Protein AF-A0A0R3STL6-F1 (afdb_monomer)

Structure (mmCIF, N/CA/C/O backbone):
data_AF-A0A0R3STL6-F1
#
_entry.id   AF-A0A0R3STL6-F1
#
loop_
_atom_site.group_PDB
_atom_site.id
_atom_site.type_symbol
_atom_site.label_atom_id
_atom_site.label_alt_id
_atom_site.label_comp_id
_atom_site.label_asym_id
_atom_site.label_entity_id
_atom_site.label_seq_id
_atom_site.pdbx_PDB_ins_code
_atom_site.Cartn_x
_atom_site.Cartn_y
_atom_site.Cartn_z
_atom_site.occupancy
_atom_site.B_iso_or_equiv
_atom_site.auth_seq_id
_atom_site.auth_comp_id
_atom_site.auth_asym_id
_atom_site.auth_atom_id
_atom_site.pdbx_PDB_model_num
ATOM 1 N N . MET A 1 1 ? 14.281 3.493 -12.439 1.00 80.31 1 MET A N 1
ATOM 2 C CA . MET A 1 1 ? 14.566 2.140 -11.927 1.00 80.31 1 MET A CA 1
ATOM 3 C C . MET A 1 1 ? 13.495 1.818 -10.900 1.00 80.31 1 MET A C 1
ATOM 5 O O . MET A 1 1 ? 13.086 2.751 -10.229 1.00 80.31 1 MET A O 1
ATOM 9 N N . ILE A 1 2 ? 12.983 0.588 -10.853 1.00 92.94 2 ILE A N 1
ATOM 10 C CA . ILE A 1 2 ? 12.043 0.152 -9.804 1.00 92.94 2 ILE A CA 1
ATOM 11 C C . ILE A 1 2 ? 12.833 -0.009 -8.506 1.00 92.94 2 ILE A C 1
ATOM 13 O O . ILE A 1 2 ? 13.952 -0.519 -8.561 1.00 92.94 2 ILE A O 1
ATOM 17 N N . GLU A 1 3 ? 12.285 0.434 -7.376 1.00 94.06 3 GLU A N 1
ATOM 18 C CA . GLU A 1 3 ? 13.007 0.356 -6.103 1.00 94.06 3 GLU A CA 1
ATOM 19 C C . GLU A 1 3 ? 12.990 -1.068 -5.534 1.00 94.06 3 GLU A C 1
ATOM 21 O O . GLU A 1 3 ? 11.933 -1.700 -5.428 1.00 94.06 3 GLU A O 1
ATOM 26 N N . GLU A 1 4 ? 14.150 -1.540 -5.075 1.00 95.62 4 GLU A N 1
ATOM 27 C CA . GLU A 1 4 ? 14.208 -2.647 -4.120 1.00 95.62 4 GLU A CA 1
ATOM 28 C C . GLU A 1 4 ? 13.590 -2.195 -2.791 1.00 95.62 4 GLU A C 1
ATOM 30 O O . GLU A 1 4 ? 13.888 -1.100 -2.310 1.00 95.62 4 GLU A O 1
ATOM 35 N N . ARG A 1 5 ? 12.746 -3.032 -2.181 1.00 96.69 5 ARG A N 1
ATOM 36 C CA . ARG A 1 5 ? 12.029 -2.689 -0.949 1.00 96.69 5 ARG A CA 1
ATOM 37 C C . ARG A 1 5 ? 11.748 -3.898 -0.068 1.00 96.69 5 ARG A C 1
ATOM 39 O O . ARG A 1 5 ? 11.596 -5.007 -0.571 1.00 96.69 5 ARG A O 1
ATOM 46 N N . PHE A 1 6 ? 11.587 -3.665 1.229 1.00 96.12 6 PHE A N 1
ATOM 47 C CA . PHE A 1 6 ? 11.008 -4.614 2.180 1.00 96.12 6 PHE A CA 1
ATOM 48 C C . PHE A 1 6 ? 9.963 -3.920 3.061 1.00 96.12 6 PHE A C 1
ATOM 50 O O . PHE A 1 6 ? 9.957 -2.696 3.182 1.00 96.12 6 PHE A O 1
ATOM 57 N N . GLY A 1 7 ? 9.045 -4.695 3.646 1.00 95.25 7 GLY A N 1
ATOM 58 C CA . GLY A 1 7 ? 7.979 -4.161 4.507 1.00 95.25 7 GLY A CA 1
ATOM 59 C C . GLY A 1 7 ? 6.919 -3.319 3.784 1.00 95.25 7 GLY A C 1
ATOM 60 O O . GLY A 1 7 ? 6.100 -2.683 4.439 1.00 95.25 7 GLY A O 1
ATOM 61 N N . CYS A 1 8 ? 6.927 -3.298 2.448 1.00 97.38 8 CYS A N 1
ATOM 62 C CA . CYS A 1 8 ? 5.946 -2.571 1.654 1.00 97.38 8 CYS A CA 1
ATOM 63 C C . CYS A 1 8 ? 4.565 -3.225 1.698 1.00 97.38 8 CYS A C 1
ATOM 65 O O . CYS A 1 8 ? 4.432 -4.439 1.864 1.00 97.38 8 CYS A O 1
ATOM 67 N N . ALA A 1 9 ? 3.545 -2.423 1.425 1.00 97.69 9 ALA A N 1
ATOM 68 C CA . ALA A 1 9 ? 2.221 -2.927 1.114 1.00 97.69 9 ALA A CA 1
ATOM 69 C C . ALA A 1 9 ? 2.178 -3.431 -0.336 1.00 97.69 9 ALA A C 1
ATOM 71 O O . ALA A 1 9 ? 2.857 -2.894 -1.217 1.00 97.69 9 ALA A O 1
ATOM 72 N N . ALA A 1 10 ? 1.348 -4.439 -0.586 1.00 97.62 10 ALA A N 1
ATOM 73 C CA . ALA A 1 10 ? 1.013 -4.903 -1.924 1.00 97.62 10 ALA A CA 1
ATOM 74 C C . ALA A 1 10 ? -0.499 -5.103 -2.009 1.00 97.62 10 ALA A C 1
ATOM 76 O O . ALA A 1 10 ? -1.088 -5.790 -1.173 1.00 97.62 10 ALA A O 1
ATOM 77 N N . VAL A 1 11 ? -1.127 -4.507 -3.018 1.00 97.31 11 VAL A N 1
ATOM 78 C CA . VAL A 1 11 ? -2.577 -4.571 -3.197 1.00 97.31 11 VAL A CA 1
ATOM 79 C C . VAL A 1 11 ? -2.927 -4.953 -4.627 1.00 97.31 11 VAL A C 1
ATOM 81 O O . VAL A 1 11 ? -2.399 -4.393 -5.586 1.00 97.31 11 VAL A O 1
ATOM 84 N N . ASN A 1 12 ? -3.824 -5.927 -4.773 1.00 96.44 12 ASN A N 1
ATOM 85 C CA . ASN A 1 12 ? -4.385 -6.285 -6.068 1.00 96.44 12 ASN A CA 1
ATOM 86 C C . ASN A 1 12 ? -5.445 -5.254 -6.479 1.00 96.44 12 ASN A C 1
ATOM 88 O O . ASN A 1 12 ? -6.409 -5.032 -5.745 1.00 96.44 12 ASN A O 1
ATOM 92 N N . ILE A 1 13 ? -5.272 -4.664 -7.656 1.00 95.06 13 ILE A N 1
ATOM 93 C CA . ILE A 1 13 ? -6.241 -3.790 -8.309 1.00 95.06 13 ILE A CA 1
ATOM 94 C C . ILE A 1 13 ? -6.897 -4.607 -9.431 1.00 95.06 13 ILE A C 1
ATOM 96 O O . ILE A 1 13 ? -6.200 -4.976 -10.388 1.00 95.06 13 ILE A O 1
ATOM 100 N N . PRO A 1 14 ? -8.212 -4.887 -9.341 1.00 93.44 14 PRO A N 1
ATOM 101 C CA . PRO A 1 14 ? -8.948 -5.630 -10.357 1.00 93.44 14 PRO A CA 1
ATOM 102 C C . PRO A 1 14 ? -8.676 -5.115 -11.771 1.00 93.44 14 PRO A C 1
ATOM 104 O O . PRO A 1 14 ? -8.559 -3.908 -11.996 1.00 93.44 14 PRO A O 1
ATOM 107 N N . ASP A 1 15 ? -8.494 -6.055 -12.699 1.00 90.00 15 ASP A N 1
ATOM 108 C CA . ASP A 1 15 ? -8.253 -5.825 -14.131 1.00 90.00 15 ASP A CA 1
ATOM 109 C C . ASP A 1 15 ? -7.015 -4.976 -14.485 1.00 90.00 15 ASP A C 1
ATOM 111 O O . ASP A 1 15 ? -6.725 -4.749 -15.658 1.00 90.00 15 ASP A O 1
ATOM 115 N N . THR A 1 16 ? -6.232 -4.561 -13.485 1.00 91.69 16 THR A N 1
ATOM 116 C CA . THR A 1 16 ? -5.101 -3.64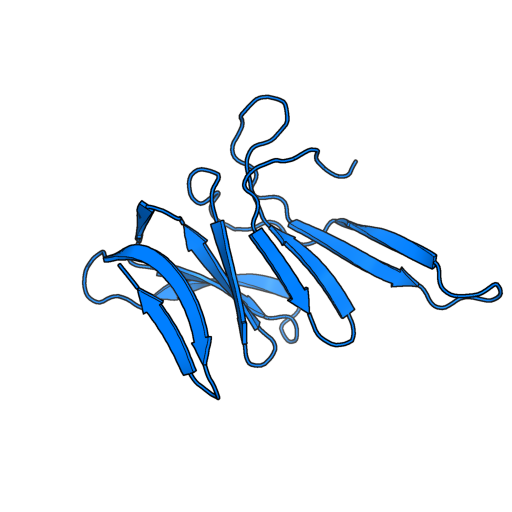1 -13.648 1.00 91.69 16 THR A CA 1
ATOM 117 C C . THR A 1 16 ? -3.773 -4.309 -13.301 1.00 91.69 16 THR A C 1
ATOM 119 O O . THR A 1 16 ? -2.844 -4.292 -14.114 1.00 91.69 16 THR A O 1
ATOM 122 N N . GLY A 1 17 ? -3.649 -4.909 -12.114 1.00 94.56 17 GLY A N 1
ATOM 123 C CA . GLY A 1 17 ? -2.395 -5.504 -11.643 1.00 94.56 17 GLY A CA 1
ATOM 124 C C . GLY A 1 17 ? -2.185 -5.382 -10.136 1.00 94.56 17 GLY A C 1
ATOM 125 O O . GLY A 1 17 ? -3.122 -5.122 -9.389 1.00 94.56 17 GLY A O 1
ATOM 126 N N . VAL A 1 18 ? -0.943 -5.551 -9.685 1.00 97.31 18 VAL A N 1
ATOM 127 C CA . VAL A 1 18 ? -0.572 -5.432 -8.266 1.00 97.31 18 VAL A CA 1
ATOM 128 C C . VAL A 1 18 ? 0.216 -4.147 -8.049 1.00 97.31 18 VAL A C 1
ATOM 130 O O . VAL A 1 18 ? 1.262 -3.950 -8.669 1.00 97.31 18 VAL A O 1
ATOM 133 N N . LEU A 1 19 ? -0.283 -3.279 -7.172 1.00 97.44 19 LEU A N 1
ATOM 134 C CA . LEU A 1 19 ? 0.386 -2.045 -6.776 1.00 97.44 19 LEU A CA 1
ATOM 135 C C . LEU A 1 19 ? 1.221 -2.294 -5.517 1.00 97.44 19 LEU A C 1
ATOM 137 O O . LEU A 1 19 ? 0.695 -2.716 -4.487 1.00 97.44 19 LEU A O 1
ATOM 141 N N . PHE A 1 20 ? 2.515 -2.013 -5.610 1.00 98.00 20 PHE A N 1
ATOM 142 C CA . PHE A 1 20 ? 3.472 -2.051 -4.510 1.00 98.00 20 PHE A CA 1
ATOM 143 C C . PHE A 1 20 ? 3.632 -0.641 -3.954 1.00 98.00 20 PHE A C 1
ATOM 145 O O . PHE A 1 20 ? 3.776 0.312 -4.716 1.00 98.00 20 PHE A O 1
ATOM 152 N N . ILE A 1 21 ? 3.558 -0.498 -2.632 1.00 98.06 21 ILE A N 1
ATOM 153 C CA . ILE A 1 21 ? 3.342 0.794 -1.977 1.00 98.06 21 ILE A CA 1
ATOM 154 C C . ILE A 1 21 ? 4.345 0.971 -0.842 1.00 98.06 21 ILE A C 1
ATOM 156 O O . ILE A 1 21 ? 4.350 0.197 0.118 1.00 98.06 21 ILE A O 1
ATOM 160 N N . GLY A 1 22 ? 5.175 2.011 -0.943 1.00 97.81 22 GLY A N 1
ATOM 161 C CA . GLY A 1 22 ? 6.128 2.401 0.093 1.00 97.81 22 GLY A CA 1
ATOM 162 C C . GLY A 1 22 ? 7.067 1.269 0.505 1.00 97.81 22 GLY A C 1
ATOM 163 O O . GLY A 1 22 ? 7.537 0.504 -0.340 1.00 97.81 22 GLY A O 1
ATOM 164 N N . GLY A 1 23 ? 7.334 1.157 1.803 1.00 97.75 23 GLY A N 1
ATOM 165 C CA . GLY A 1 23 ? 8.316 0.221 2.346 1.00 97.75 23 GLY A CA 1
ATOM 166 C C . GLY A 1 23 ? 9.613 0.915 2.755 1.00 97.75 23 GLY A C 1
ATOM 167 O O . GLY A 1 23 ? 9.711 2.145 2.781 1.00 97.75 23 GLY A O 1
ATOM 168 N N . LEU A 1 24 ? 10.627 0.108 3.037 1.00 97.38 24 LEU A N 1
ATOM 169 C CA . LEU A 1 24 ? 12.000 0.543 3.259 1.00 97.38 24 LEU A CA 1
ATOM 170 C C . LEU A 1 24 ? 12.865 0.103 2.080 1.00 97.38 24 LEU A C 1
ATOM 172 O O . LEU A 1 24 ? 12.822 -1.062 1.686 1.00 97.38 24 LEU A O 1
ATOM 176 N N . GLY A 1 25 ? 13.636 1.030 1.514 1.00 96.44 25 GLY A N 1
ATOM 177 C CA . GLY A 1 25 ? 14.567 0.750 0.422 1.00 96.44 25 GLY A CA 1
ATOM 178 C C . GLY A 1 25 ? 15.801 -0.027 0.887 1.00 96.44 25 GLY A C 1
ATOM 179 O O . GLY A 1 25 ? 16.025 -0.192 2.087 1.00 96.44 25 GLY A O 1
ATOM 180 N N . ARG A 1 26 ? 16.664 -0.453 -0.048 1.00 94.06 26 ARG A N 1
ATOM 181 C CA . ARG A 1 26 ? 17.933 -1.159 0.266 1.00 94.06 26 ARG A CA 1
ATOM 182 C C . ARG A 1 26 ? 18.799 -0.423 1.303 1.00 94.06 26 ARG A C 1
ATOM 184 O O . ARG A 1 26 ? 19.484 -1.050 2.101 1.00 94.06 26 ARG A O 1
ATOM 191 N N . ASN A 1 27 ? 18.780 0.904 1.284 1.00 92.94 27 ASN A N 1
ATOM 192 C CA . ASN A 1 27 ? 19.526 1.774 2.202 1.00 92.94 27 ASN A CA 1
ATOM 193 C C . ASN A 1 27 ? 18.814 2.017 3.547 1.00 92.94 27 ASN A C 1
ATOM 195 O O . ASN A 1 27 ? 19.308 2.790 4.362 1.00 92.94 27 ASN A O 1
ATOM 199 N N . GLY A 1 28 ? 17.652 1.400 3.772 1.00 92.81 28 GLY A N 1
ATOM 200 C CA . GLY A 1 28 ? 16.820 1.628 4.949 1.00 92.81 28 GLY A CA 1
ATOM 201 C C . GLY A 1 28 ? 16.029 2.937 4.916 1.00 92.81 28 GLY A C 1
ATOM 202 O O . GLY A 1 28 ? 15.369 3.255 5.903 1.00 92.81 28 GLY A O 1
ATOM 203 N N . PHE A 1 29 ? 16.057 3.706 3.819 1.00 95.75 29 PHE A N 1
ATOM 204 C CA . PHE A 1 29 ? 15.226 4.903 3.708 1.00 95.75 29 PHE A CA 1
ATOM 205 C C . PHE A 1 29 ? 13.766 4.550 3.459 1.00 95.75 29 PHE A C 1
ATOM 207 O O . PHE A 1 29 ? 13.432 3.624 2.720 1.00 95.75 29 PHE A O 1
ATOM 214 N N . ILE A 1 30 ? 12.895 5.350 4.066 1.00 97.50 30 ILE A N 1
ATOM 215 C CA . ILE A 1 30 ? 11.453 5.248 3.894 1.00 97.50 30 ILE A CA 1
ATOM 216 C C . ILE A 1 30 ? 11.094 5.639 2.461 1.00 97.50 30 ILE A C 1
ATOM 218 O O . ILE A 1 30 ? 11.350 6.763 2.023 1.00 97.50 30 ILE A O 1
ATOM 222 N N . LEU A 1 31 ? 10.463 4.712 1.749 1.00 97.62 31 LEU A N 1
ATOM 223 C CA . LEU A 1 31 ? 9.989 4.922 0.394 1.00 97.62 31 LEU A CA 1
ATOM 224 C C . LEU A 1 31 ? 8.577 5.504 0.408 1.00 97.62 31 LEU A C 1
ATOM 226 O O . LEU A 1 31 ? 7.683 5.025 1.102 1.00 97.62 31 LEU A O 1
ATOM 230 N N . ARG A 1 32 ? 8.373 6.524 -0.427 1.00 97.00 32 ARG A N 1
ATOM 231 C CA . ARG A 1 32 ? 7.041 7.009 -0.824 1.00 97.00 32 ARG A CA 1
ATOM 232 C C . ARG A 1 32 ? 6.628 6.505 -2.204 1.00 97.00 32 ARG A C 1
ATOM 234 O O . ARG A 1 32 ? 5.492 6.712 -2.613 1.00 97.00 32 ARG A O 1
ATOM 241 N N . SER A 1 33 ? 7.553 5.892 -2.939 1.00 96.69 33 SER A N 1
ATOM 242 C CA . SER A 1 33 ? 7.310 5.399 -4.290 1.00 96.69 33 SER A CA 1
ATOM 243 C C . SER A 1 33 ? 6.249 4.305 -4.306 1.00 96.69 33 SER A C 1
ATOM 245 O O . SER A 1 33 ? 6.099 3.520 -3.357 1.00 96.69 33 SER A O 1
ATOM 247 N N . THR A 1 34 ? 5.516 4.278 -5.413 1.00 97.19 34 THR A N 1
ATOM 248 C CA . THR A 1 34 ? 4.588 3.204 -5.727 1.00 97.19 34 THR A CA 1
ATOM 249 C C . THR A 1 34 ? 4.859 2.696 -7.135 1.00 97.19 34 THR A C 1
ATOM 251 O O . THR A 1 34 ? 5.262 3.448 -8.030 1.00 97.19 34 THR A O 1
ATOM 254 N N . GLU A 1 35 ? 4.695 1.393 -7.326 1.00 97.19 35 GLU A N 1
ATOM 255 C CA . GLU A 1 35 ? 5.058 0.718 -8.563 1.00 97.19 35 GLU A CA 1
ATOM 256 C C . GLU A 1 35 ? 4.014 -0.331 -8.891 1.00 97.19 35 GLU A C 1
ATOM 258 O O . GLU A 1 35 ? 3.627 -1.146 -8.055 1.00 97.19 35 GLU A O 1
ATOM 263 N N . LEU A 1 36 ? 3.556 -0.305 -10.137 1.00 96.06 36 LEU A N 1
ATOM 264 C CA . LEU A 1 36 ? 2.521 -1.191 -10.630 1.00 96.06 36 LEU A CA 1
ATOM 265 C C . LEU A 1 36 ? 3.151 -2.320 -11.443 1.00 96.06 36 LEU A C 1
ATOM 267 O O . LEU A 1 36 ? 3.796 -2.081 -12.470 1.00 96.06 36 LEU A O 1
ATOM 271 N N . LEU A 1 37 ? 2.897 -3.551 -11.013 1.00 96.19 37 LEU A N 1
ATOM 272 C CA . LEU A 1 37 ? 3.119 -4.754 -11.800 1.00 96.19 37 LEU A CA 1
ATOM 273 C C . LEU A 1 37 ? 1.838 -5.070 -12.577 1.00 96.19 37 LEU A C 1
ATOM 275 O O . LEU A 1 37 ? 0.835 -5.479 -11.996 1.0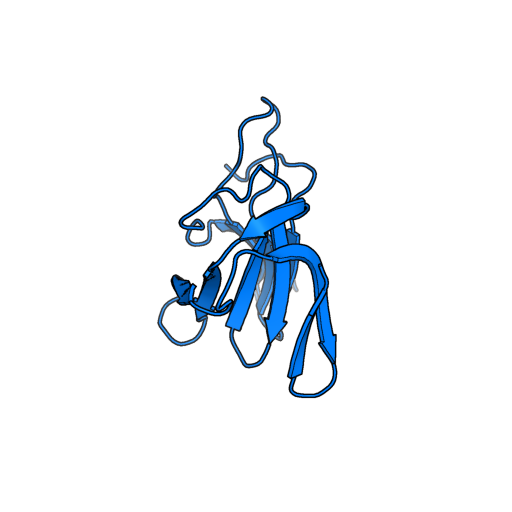0 96.19 37 LEU A O 1
ATOM 279 N N . THR A 1 38 ? 1.864 -4.881 -13.894 1.00 93.81 38 THR A N 1
ATOM 280 C CA . THR A 1 38 ? 0.679 -5.010 -14.757 1.00 93.81 38 THR A CA 1
ATOM 281 C C . THR A 1 38 ? 0.955 -5.883 -15.979 1.00 93.81 38 THR A C 1
ATOM 283 O O . THR A 1 38 ? 2.095 -5.990 -16.446 1.00 93.81 38 THR A O 1
ATOM 286 N N . ARG A 1 39 ? -0.091 -6.517 -16.517 1.00 89.81 39 ARG A N 1
ATOM 287 C CA . ARG A 1 39 ? -0.024 -7.294 -17.762 1.00 89.81 39 ARG A CA 1
ATOM 288 C C . ARG A 1 39 ? -0.094 -6.348 -18.956 1.00 89.81 39 ARG A C 1
ATOM 290 O O . ARG A 1 39 ? -0.938 -5.462 -19.028 1.00 89.81 39 ARG A O 1
ATOM 297 N N . ARG A 1 40 ? 0.782 -6.558 -19.934 1.00 81.31 40 ARG A N 1
ATOM 298 C CA . ARG A 1 40 ? 0.682 -5.956 -21.262 1.00 81.31 40 ARG A CA 1
ATOM 299 C C . ARG A 1 40 ? 0.085 -6.988 -22.209 1.00 81.31 40 ARG A C 1
ATOM 301 O O . ARG A 1 40 ? 0.682 -8.047 -22.402 1.00 81.31 40 ARG A O 1
ATOM 308 N N . SER A 1 41 ? -1.050 -6.668 -22.824 1.00 69.50 41 SER A N 1
ATOM 309 C CA . SER A 1 41 ? -1.513 -7.411 -23.994 1.00 69.50 41 SER A CA 1
ATOM 310 C C . SER A 1 41 ? -0.694 -6.978 -25.214 1.00 69.50 41 SER A C 1
ATOM 312 O O . SER A 1 41 ? -0.428 -5.793 -25.438 1.00 69.50 41 SER A O 1
ATOM 314 N N . GLY A 1 42 ? -0.213 -7.949 -25.983 1.00 66.31 42 GLY A N 1
ATOM 315 C CA . GLY A 1 42 ? 0.573 -7.711 -27.186 1.00 66.31 42 GLY A CA 1
ATOM 316 C C . GLY A 1 42 ? 0.628 -8.954 -28.066 1.00 66.31 42 GLY A C 1
ATOM 317 O O . GLY A 1 42 ? 0.362 -10.067 -27.609 1.00 66.31 42 GLY A O 1
ATOM 318 N N . LYS A 1 43 ? 0.978 -8.774 -29.346 1.00 59.19 43 LYS A N 1
ATOM 319 C CA . LYS A 1 43 ? 1.229 -9.899 -30.257 1.00 59.19 43 LYS A CA 1
ATOM 320 C C . LYS A 1 43 ? 2.423 -10.697 -29.711 1.00 59.19 43 LYS A C 1
ATOM 322 O O . LYS A 1 43 ? 3.534 -10.175 -29.670 1.00 59.19 43 LYS A O 1
ATOM 327 N N . GLY A 1 44 ? 2.173 -11.919 -29.238 1.00 68.25 44 GLY A N 1
ATOM 328 C CA . GLY A 1 44 ? 3.173 -12.774 -28.578 1.00 68.25 44 GLY A CA 1
ATOM 329 C C . GLY A 1 44 ? 2.826 -13.225 -27.153 1.00 68.25 44 GLY A C 1
ATOM 330 O O . GLY A 1 44 ? 3.687 -13.798 -26.492 1.00 68.25 44 GLY A O 1
ATOM 331 N N . GLY A 1 45 ? 1.599 -12.977 -26.683 1.00 68.50 45 GLY A N 1
ATOM 332 C CA . GLY A 1 45 ? 1.115 -13.440 -25.381 1.00 68.50 45 GLY A CA 1
ATOM 333 C C . GLY A 1 45 ? 1.252 -12.398 -24.273 1.00 68.50 45 GLY A C 1
ATOM 334 O O . GLY A 1 45 ? 1.645 -11.252 -24.501 1.00 68.50 45 GLY A O 1
ATOM 335 N N . GLU A 1 46 ? 0.884 -12.796 -23.061 1.00 72.50 46 GLU A N 1
ATOM 336 C CA . GLU A 1 46 ? 0.882 -11.914 -21.900 1.00 72.50 46 GLU A CA 1
ATOM 337 C C . GLU A 1 46 ? 2.289 -11.724 -21.352 1.00 72.50 46 GLU A C 1
ATOM 339 O O . GLU A 1 46 ? 2.969 -12.682 -20.983 1.00 72.50 46 GLU A O 1
ATOM 344 N N . LYS A 1 47 ? 2.726 -10.468 -21.272 1.00 85.50 47 LYS A N 1
ATOM 345 C CA . LYS A 1 47 ? 3.996 -10.109 -20.640 1.00 85.50 47 LYS A CA 1
ATOM 346 C C . LYS A 1 47 ? 3.735 -9.201 -19.454 1.00 85.50 47 LYS A C 1
ATOM 348 O O . LYS A 1 47 ? 3.003 -8.220 -19.567 1.00 85.50 47 LYS A O 1
ATOM 353 N N . TRP A 1 48 ? 4.354 -9.517 -18.327 1.00 90.06 48 TRP A N 1
ATOM 354 C CA . TRP A 1 48 ? 4.346 -8.657 -17.152 1.00 90.06 48 TRP A CA 1
ATOM 355 C C . TRP A 1 48 ? 5.352 -7.524 -17.322 1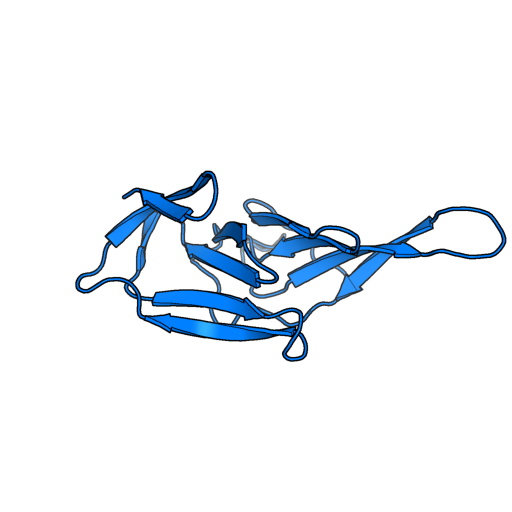.00 90.06 48 TRP A C 1
ATOM 357 O O . TRP A 1 48 ? 6.434 -7.715 -17.878 1.00 90.06 48 TRP A O 1
ATOM 367 N N . GLN A 1 49 ? 4.992 -6.337 -16.851 1.00 93.06 49 GLN A N 1
ATOM 368 C CA . GLN A 1 49 ? 5.869 -5.175 -16.853 1.00 93.06 49 GLN A CA 1
ATOM 369 C C . GLN A 1 49 ? 5.697 -4.396 -15.554 1.00 93.06 49 GLN A C 1
ATOM 371 O O . GLN A 1 49 ? 4.590 -4.274 -15.024 1.00 93.06 49 GLN A O 1
ATOM 376 N N . TRP A 1 50 ? 6.800 -3.824 -15.095 1.00 95.00 50 TRP A N 1
ATOM 377 C CA . TRP A 1 50 ? 6.804 -2.865 -14.007 1.00 95.00 50 TRP A CA 1
ATOM 378 C C . TRP A 1 50 ? 6.677 -1.448 -14.548 1.00 95.00 50 TRP A C 1
ATOM 380 O O . TRP A 1 50 ? 7.262 -1.114 -15.583 1.00 95.00 50 TRP A O 1
ATOM 390 N N . ARG A 1 51 ? 5.928 -0.606 -13.841 1.00 93.44 51 ARG A N 1
ATOM 391 C CA . ARG A 1 51 ? 5.784 0.815 -14.151 1.00 93.44 51 ARG A CA 1
ATOM 392 C C . ARG A 1 51 ? 5.826 1.627 -12.871 1.00 93.44 51 ARG A C 1
ATOM 394 O O . ARG A 1 51 ? 5.246 1.227 -11.867 1.00 93.44 51 ARG A O 1
ATOM 401 N N . HIS A 1 52 ? 6.470 2.783 -12.948 1.00 94.75 52 HIS A N 1
ATOM 402 C CA . HIS A 1 52 ? 6.332 3.806 -11.921 1.00 94.75 52 HIS A CA 1
ATOM 403 C C . HIS A 1 52 ? 4.887 4.273 -11.843 1.00 94.75 52 HIS A C 1
ATOM 405 O O . HIS A 1 52 ? 4.222 4.418 -12.872 1.00 94.75 52 HIS A O 1
ATOM 411 N N . PHE A 1 53 ? 4.423 4.502 -10.626 1.00 93.56 53 PHE A N 1
ATOM 412 C CA . PHE A 1 53 ? 3.089 4.993 -10.335 1.00 93.56 53 PHE A CA 1
ATOM 413 C C . PHE A 1 53 ? 3.202 6.187 -9.364 1.00 93.56 53 PHE A C 1
ATOM 415 O O . PHE A 1 53 ? 4.247 6.344 -8.720 1.00 93.56 53 PHE A O 1
ATOM 422 N N . PRO A 1 54 ? 2.217 7.104 -9.303 1.00 94.62 54 PRO A N 1
ATOM 423 C CA .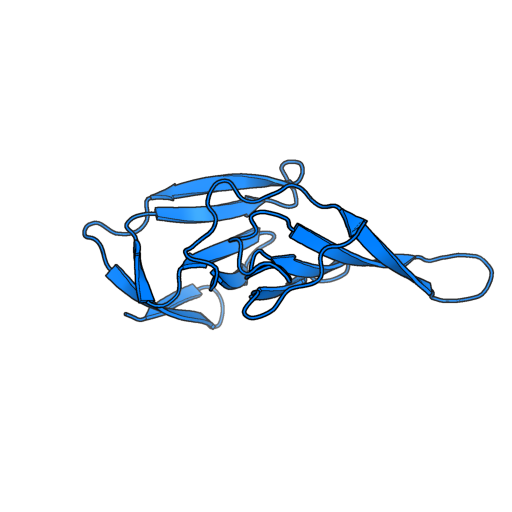 PRO A 1 54 ? 2.336 8.300 -8.471 1.00 94.62 54 PRO A CA 1
ATOM 424 C C . PRO A 1 54 ? 2.716 7.976 -7.014 1.00 94.62 54 PRO A C 1
ATOM 426 O O . PRO A 1 54 ? 2.169 7.035 -6.436 1.00 94.62 54 PRO A O 1
ATOM 429 N N . PRO A 1 55 ? 3.677 8.694 -6.410 1.00 95.56 55 PRO A N 1
ATOM 430 C CA . PRO A 1 55 ? 4.138 8.403 -5.055 1.00 95.56 55 PRO A CA 1
ATOM 431 C C . PRO A 1 55 ? 3.113 8.850 -4.005 1.00 95.56 55 PRO A C 1
ATOM 433 O O . PRO A 1 55 ? 2.401 9.831 -4.215 1.00 95.56 55 PRO A O 1
ATOM 436 N N . MET A 1 56 ? 3.095 8.175 -2.854 1.00 96.38 56 MET A N 1
ATOM 437 C CA . MET A 1 56 ? 2.338 8.611 -1.677 1.00 96.38 56 MET A CA 1
ATOM 438 C C . MET A 1 56 ? 2.810 9.986 -1.195 1.00 96.38 56 MET A C 1
ATOM 440 O O . MET A 1 56 ? 3.967 10.384 -1.385 1.00 96.38 56 MET A O 1
ATOM 444 N N . ASN A 1 57 ? 1.938 10.696 -0.486 1.00 95.56 57 ASN A N 1
ATOM 445 C CA . ASN A 1 57 ? 2.292 11.961 0.141 1.00 95.56 57 ASN A CA 1
ATOM 446 C C . ASN A 1 57 ? 3.229 11.739 1.338 1.00 95.56 57 ASN A C 1
ATOM 448 O O . ASN A 1 57 ? 4.197 12.488 1.511 1.00 95.56 57 ASN A O 1
ATOM 452 N N . TYR A 1 58 ? 2.987 10.690 2.125 1.00 94.00 58 TYR A N 1
ATOM 453 C CA . TYR A 1 58 ? 3.686 10.346 3.356 1.00 94.00 58 TYR A CA 1
ATOM 454 C C . TYR A 1 58 ? 4.250 8.916 3.320 1.00 94.00 58 TYR A C 1
ATOM 456 O O . TYR A 1 58 ? 3.721 8.008 2.693 1.00 94.00 58 TYR A O 1
ATOM 464 N N . GLY A 1 59 ? 5.388 8.710 3.984 1.00 92.12 59 GLY A N 1
ATOM 465 C CA . GLY A 1 59 ? 6.124 7.440 3.935 1.00 92.12 59 GLY A CA 1
ATOM 466 C C . GLY A 1 59 ? 5.673 6.376 4.943 1.00 92.12 59 GLY A C 1
ATOM 467 O O . GLY A 1 59 ? 6.211 5.272 4.938 1.00 92.12 59 GLY A O 1
ATOM 468 N N . HIS A 1 60 ? 4.734 6.699 5.838 1.00 93.81 60 HIS A N 1
ATOM 469 C CA . HIS A 1 60 ? 4.127 5.755 6.792 1.00 93.81 60 HIS A CA 1
ATOM 470 C C . HIS A 1 60 ? 5.133 4.915 7.599 1.00 93.81 60 HIS A C 1
ATOM 472 O O . HIS A 1 60 ? 4.974 3.706 7.773 1.00 93.81 60 HIS A O 1
ATOM 478 N N . ARG A 1 61 ? 6.221 5.558 8.053 1.00 91.44 61 ARG A N 1
ATOM 479 C CA . ARG A 1 61 ? 7.329 4.939 8.811 1.00 91.44 61 ARG A CA 1
ATOM 480 C C . ARG A 1 61 ? 7.943 3.694 8.148 1.00 91.44 61 ARG A C 1
ATOM 482 O O . ARG A 1 61 ? 8.604 2.912 8.823 1.00 91.44 61 ARG A O 1
ATOM 489 N N . GLY A 1 62 ? 7.742 3.525 6.841 1.00 93.81 62 GLY A N 1
ATOM 490 C CA . GLY A 1 62 ? 8.254 2.399 6.065 1.00 93.81 62 GLY A CA 1
ATOM 491 C C . GLY A 1 62 ? 7.417 1.119 6.131 1.00 93.81 62 GLY A C 1
ATOM 492 O O . GLY A 1 62 ? 7.779 0.165 5.456 1.00 93.81 62 GLY A O 1
ATOM 493 N N . PHE A 1 63 ? 6.307 1.082 6.875 1.00 95.81 63 PHE A N 1
ATOM 494 C CA . PHE A 1 63 ? 5.463 -0.115 7.006 1.00 95.81 63 PHE A CA 1
ATOM 495 C C . PHE A 1 63 ? 3.989 0.214 6.734 1.00 95.81 63 PHE A C 1
ATOM 497 O O . PHE A 1 63 ? 3.177 0.255 7.661 1.00 95.81 63 PHE A O 1
ATOM 504 N N . PRO A 1 64 ? 3.617 0.517 5.481 1.00 97.06 64 PRO A N 1
ATOM 505 C CA . PRO A 1 64 ? 2.232 0.810 5.142 1.00 97.06 64 PRO A CA 1
ATOM 506 C C . PRO A 1 64 ? 1.350 -0.449 5.174 1.00 97.06 64 PRO A C 1
ATOM 508 O O . PRO A 1 64 ? 1.756 -1.532 4.758 1.00 97.06 64 PRO A O 1
ATOM 511 N N . LEU A 1 65 ? 0.104 -0.275 5.604 1.00 97.25 65 LEU A N 1
ATOM 512 C CA . LEU A 1 65 ? -1.008 -1.207 5.426 1.00 97.25 65 LEU A CA 1
ATOM 513 C C . LEU A 1 65 ? -1.895 -0.689 4.297 1.00 97.25 65 LEU A C 1
ATOM 515 O O . LEU A 1 65 ? -2.123 0.517 4.215 1.00 97.25 65 LEU A O 1
ATOM 519 N N . SER A 1 66 ? -2.427 -1.578 3.457 1.00 97.25 66 SER A N 1
ATOM 520 C CA . SER A 1 66 ? -3.236 -1.172 2.303 1.00 97.25 66 SER A CA 1
ATOM 521 C C . SER A 1 66 ? -4.426 -2.078 2.034 1.00 97.25 66 SER A C 1
ATOM 523 O O . SER A 1 66 ? -4.332 -3.290 2.216 1.00 97.25 66 SER A O 1
ATOM 525 N N . VAL A 1 67 ? -5.502 -1.504 1.494 1.00 97.31 67 VAL A N 1
ATOM 526 C CA . VAL A 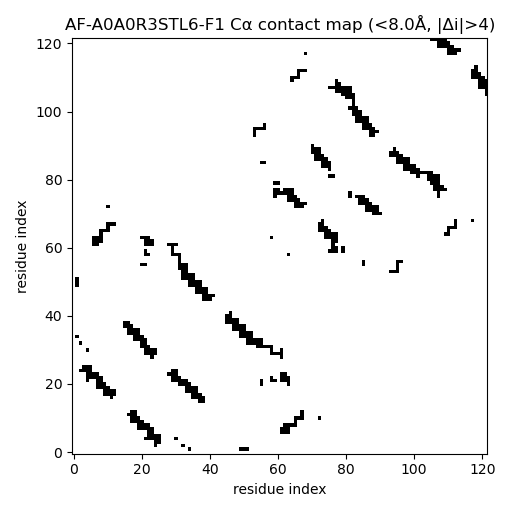1 67 ? -6.674 -2.240 0.999 1.00 97.31 67 VAL A CA 1
ATOM 527 C C . VAL A 1 67 ? -7.209 -1.563 -0.258 1.00 97.31 67 VAL A C 1
ATOM 529 O O . VAL A 1 67 ? -7.298 -0.337 -0.316 1.00 97.31 67 VAL A O 1
ATOM 532 N N . TYR A 1 68 ? -7.604 -2.368 -1.246 1.00 96.81 68 TYR A N 1
ATOM 533 C CA . TYR A 1 68 ? -8.399 -1.911 -2.383 1.00 96.81 68 TYR A CA 1
ATOM 534 C C . TYR A 1 68 ? -9.889 -2.016 -2.045 1.00 96.81 68 TYR A C 1
ATOM 536 O O . TYR A 1 68 ? -10.376 -3.068 -1.620 1.00 96.81 68 TYR A O 1
ATOM 544 N N . PHE A 1 69 ? -10.624 -0.925 -2.226 1.00 95.38 69 PHE A N 1
ATOM 545 C CA . PHE A 1 69 ? -12.038 -0.834 -1.900 1.00 95.38 69 PHE A CA 1
ATOM 546 C C . PHE A 1 69 ? -12.722 0.184 -2.824 1.00 95.38 69 PHE A C 1
ATOM 548 O O . PHE A 1 69 ? -12.336 1.346 -2.849 1.00 95.38 69 PHE A O 1
ATOM 555 N N . GLN A 1 70 ? -13.742 -0.252 -3.577 1.00 92.81 70 GLN A N 1
ATOM 556 C CA . GLN A 1 70 ? -14.578 0.612 -4.434 1.00 92.81 70 GLN A CA 1
ATOM 557 C C . GLN A 1 70 ? -13.774 1.556 -5.358 1.00 92.81 70 GLN A C 1
ATOM 559 O O . GLN A 1 70 ? -13.924 2.774 -5.287 1.00 92.81 70 GLN A O 1
ATOM 564 N N . GLY A 1 71 ? -12.883 1.004 -6.192 1.00 93.19 71 GLY A N 1
ATOM 565 C CA . GLY A 1 71 ? -12.096 1.802 -7.149 1.00 93.19 71 GLY A CA 1
ATOM 566 C C . GLY A 1 71 ? -10.910 2.556 -6.539 1.00 93.19 71 GLY A C 1
ATOM 567 O O . GLY A 1 71 ? -10.162 3.212 -7.260 1.00 93.19 71 GLY A O 1
ATOM 568 N N . ARG A 1 72 ? -10.707 2.448 -5.222 1.00 95.62 72 ARG A N 1
ATOM 569 C CA . ARG A 1 72 ? -9.702 3.216 -4.483 1.00 95.62 72 ARG A CA 1
ATOM 570 C C . ARG A 1 72 ? -8.752 2.310 -3.728 1.00 95.62 72 ARG A C 1
ATOM 572 O O . ARG A 1 72 ? -9.134 1.235 -3.266 1.00 95.62 72 ARG A O 1
ATOM 579 N N . VAL A 1 73 ? -7.518 2.767 -3.566 1.00 97.19 73 VAL A N 1
ATOM 580 C CA . VAL A 1 73 ? -6.549 2.155 -2.655 1.00 97.19 73 VAL A CA 1
ATOM 581 C C . VAL A 1 73 ? -6.410 3.054 -1.441 1.00 97.19 73 VAL A C 1
ATOM 583 O O . VAL A 1 73 ? -6.112 4.234 -1.578 1.00 97.19 73 VAL A O 1
ATOM 586 N N . TYR A 1 74 ? -6.609 2.490 -0.259 1.00 96.62 74 TYR A N 1
ATOM 587 C CA . TYR A 1 74 ? -6.440 3.183 1.013 1.00 96.62 74 TYR A CA 1
ATOM 588 C C . TYR A 1 74 ? -5.146 2.730 1.674 1.00 96.62 74 TYR A C 1
ATOM 590 O O . TYR A 1 74 ? -4.796 1.551 1.570 1.00 96.62 74 TYR A O 1
ATOM 598 N N . VAL A 1 75 ? -4.456 3.646 2.357 1.00 96.88 75 VAL A N 1
ATOM 599 C CA . VAL A 1 75 ? -3.183 3.384 3.037 1.00 96.88 75 VAL A CA 1
ATOM 600 C C . VAL A 1 75 ? -3.112 4.078 4.397 1.00 96.88 75 VAL A C 1
ATOM 602 O O . VAL A 1 75 ? -3.509 5.233 4.555 1.00 96.88 75 VAL A O 1
ATOM 605 N N . VAL A 1 76 ? -2.570 3.366 5.384 1.00 95.81 76 VAL A N 1
ATOM 606 C CA . VAL A 1 76 ? -2.219 3.869 6.723 1.00 95.81 76 VAL A CA 1
ATOM 607 C C . VAL A 1 76 ? -0.890 3.264 7.181 1.00 95.81 76 VAL A C 1
ATOM 609 O O . VAL A 1 76 ? -0.457 2.249 6.643 1.00 95.81 76 VAL A O 1
ATOM 612 N N . GLY A 1 77 ? -0.234 3.859 8.179 1.00 95.19 77 GLY A N 1
ATOM 613 C CA . GLY A 1 77 ? 1.004 3.313 8.747 1.00 95.19 77 GLY A CA 1
ATOM 614 C C . GLY A 1 77 ? 0.751 2.263 9.828 1.00 95.19 77 GLY A C 1
ATOM 615 O O . GLY A 1 77 ? -0.058 2.477 10.730 1.00 95.19 77 GLY A O 1
ATOM 616 N N . TYR A 1 78 ? 1.473 1.145 9.767 1.00 95.25 78 TYR A N 1
ATOM 617 C CA . TYR A 1 78 ? 1.495 0.125 10.815 1.00 95.25 78 TYR A CA 1
ATOM 618 C C . TYR A 1 78 ? 2.176 0.659 12.084 1.00 95.25 78 TYR A C 1
ATOM 620 O O . TYR A 1 78 ? 3.254 1.252 12.030 1.00 95.25 78 TYR A O 1
ATOM 628 N N . VAL A 1 79 ? 1.544 0.443 13.242 1.00 93.19 79 VAL A N 1
ATOM 629 C CA . VAL A 1 79 ? 1.993 0.876 14.583 1.00 93.19 79 VAL A CA 1
ATOM 630 C C . VAL A 1 79 ? 2.125 2.406 14.696 1.00 93.19 79 VAL A C 1
ATOM 632 O O . VAL A 1 79 ? 2.634 2.942 15.683 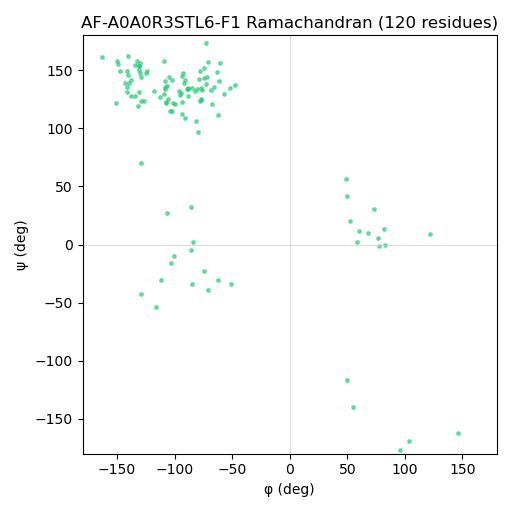1.00 93.19 79 VAL A O 1
ATOM 635 N N . GLU A 1 80 ? 1.609 3.141 13.713 1.00 90.25 80 GLU A N 1
ATOM 636 C CA . GLU A 1 80 ? 1.609 4.593 13.680 1.00 90.25 80 GLU A CA 1
ATOM 637 C C . GLU A 1 80 ? 0.323 5.153 14.298 1.00 90.25 80 GLU A C 1
ATOM 639 O O . GLU A 1 80 ? -0.771 4.643 14.065 1.00 90.25 80 GLU A O 1
ATOM 644 N N . PHE A 1 81 ? 0.457 6.227 15.083 1.00 89.50 81 PHE A N 1
ATOM 645 C CA . PHE A 1 81 ? -0.683 7.004 15.562 1.00 89.50 81 PHE A CA 1
ATOM 646 C C . PHE A 1 81 ? -1.153 7.942 14.453 1.00 89.50 81 PHE A C 1
ATOM 648 O O . PHE A 1 81 ? -0.603 9.031 14.276 1.00 89.50 81 PHE A O 1
ATOM 655 N N . VAL A 1 82 ? -2.173 7.527 13.708 1.00 86.75 82 VAL A N 1
ATOM 656 C CA . VAL A 1 82 ? -2.685 8.281 12.561 1.00 86.75 82 VAL A CA 1
ATOM 657 C C . VAL A 1 82 ? -4.051 8.899 12.860 1.00 86.75 82 VAL A C 1
ATOM 659 O O . VAL A 1 82 ? -4.908 8.302 13.507 1.00 86.75 82 VAL A O 1
ATOM 662 N N . LYS A 1 83 ? -4.265 10.131 12.378 1.00 90.50 83 LYS A N 1
ATOM 663 C CA . LYS A 1 83 ? -5.598 10.772 12.297 1.00 90.50 83 LYS A CA 1
ATOM 664 C C . LYS A 1 83 ? -6.173 10.758 10.877 1.00 90.50 83 LYS A C 1
ATOM 666 O O . LYS A 1 83 ? -7.361 11.014 10.674 1.00 90.50 83 LYS A O 1
ATOM 671 N N . LYS A 1 84 ? -5.307 10.499 9.899 1.00 91.62 84 LYS A N 1
ATOM 672 C CA . LYS A 1 84 ? -5.589 10.568 8.470 1.00 91.62 84 LYS A CA 1
ATOM 673 C C . LYS A 1 84 ? -5.120 9.284 7.809 1.00 91.62 84 LYS A C 1
ATOM 675 O O . LYS A 1 84 ? -4.119 8.714 8.237 1.00 91.62 84 LYS A O 1
ATOM 680 N N . MET A 1 85 ? -5.825 8.879 6.769 1.00 93.44 85 MET A N 1
ATOM 681 C CA . MET A 1 85 ? -5.357 7.868 5.828 1.00 93.44 85 MET A CA 1
ATOM 682 C C . MET A 1 85 ? -5.043 8.533 4.495 1.00 93.44 85 MET A C 1
ATOM 684 O O . MET A 1 85 ? -5.560 9.614 4.203 1.00 93.44 85 MET A O 1
ATOM 688 N N . GLU A 1 86 ? -4.213 7.889 3.693 1.00 95.75 86 GLU A N 1
ATOM 689 C CA . GLU A 1 86 ? -4.057 8.246 2.292 1.00 95.75 86 GLU A CA 1
ATOM 690 C C . GLU A 1 86 ? -4.988 7.413 1.423 1.00 95.75 86 GLU A C 1
ATOM 692 O O . GLU A 1 86 ? -5.301 6.263 1.733 1.00 95.75 86 GLU A O 1
ATOM 697 N N . MET A 1 87 ? -5.451 8.014 0.337 1.00 96.31 87 MET A N 1
ATOM 698 C CA . MET A 1 87 ? -6.332 7.392 -0.629 1.00 96.31 87 MET A CA 1
ATOM 699 C C . MET A 1 87 ? -5.881 7.755 -2.037 1.00 96.31 87 MET A C 1
ATOM 701 O O . MET A 1 87 ? -5.688 8.927 -2.362 1.00 96.31 87 MET A O 1
ATOM 705 N N . LEU A 1 88 ? -5.714 6.726 -2.853 1.00 96.38 88 LEU A N 1
ATOM 706 C CA . LEU A 1 88 ? -5.457 6.808 -4.276 1.00 96.38 88 LEU A CA 1
ATOM 707 C C . LEU A 1 88 ? -6.757 6.493 -5.013 1.00 96.38 88 LEU A C 1
ATOM 709 O O . LEU A 1 88 ? -7.254 5.365 -4.941 1.00 96.38 88 LEU A O 1
ATOM 713 N N . ASP A 1 89 ? -7.283 7.485 -5.727 1.00 93.75 89 ASP A N 1
ATOM 714 C CA . ASP A 1 89 ? -8.449 7.321 -6.591 1.00 93.75 89 ASP A CA 1
ATOM 715 C C . ASP A 1 89 ? -7.984 7.025 -8.023 1.00 93.75 89 ASP A C 1
ATOM 717 O O . ASP A 1 89 ? -7.360 7.864 -8.682 1.00 93.75 89 ASP A O 1
ATOM 721 N N . LEU A 1 90 ? -8.242 5.800 -8.486 1.00 88.44 90 LEU A N 1
ATOM 722 C CA . LEU A 1 90 ? -7.798 5.338 -9.802 1.00 88.44 90 LEU A CA 1
ATOM 723 C C . LEU A 1 90 ? -8.620 5.950 -10.943 1.00 88.44 90 LEU A C 1
ATOM 725 O O . LEU A 1 90 ? -8.121 6.034 -12.063 1.00 88.44 90 LEU A O 1
ATOM 729 N N . GLU A 1 91 ? -9.845 6.397 -10.664 1.00 85.00 91 GLU A N 1
ATOM 730 C CA . GLU A 1 91 ? -10.726 7.030 -11.647 1.00 85.00 91 GLU A CA 1
ATOM 731 C C . GLU A 1 91 ? -10.418 8.528 -11.775 1.00 85.00 91 GLU A C 1
ATOM 733 O O . GLU A 1 91 ? -10.457 9.084 -12.871 1.00 85.00 91 GLU A O 1
ATOM 738 N N . ALA A 1 92 ? -10.016 9.178 -10.679 1.00 81.12 92 ALA A N 1
ATOM 739 C CA . ALA A 1 92 ? -9.685 10.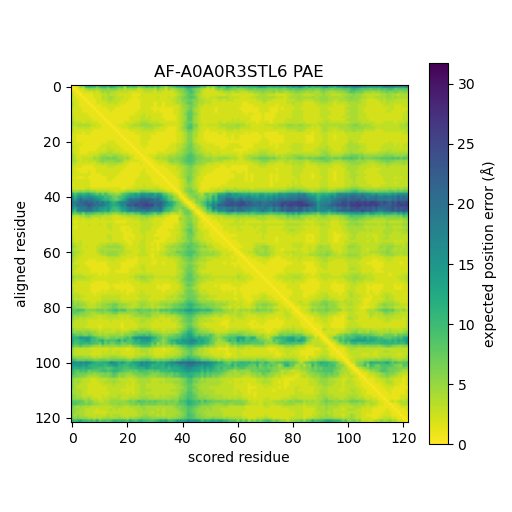606 -10.643 1.00 81.12 92 ALA A CA 1
ATOM 740 C C . ALA A 1 92 ? -8.227 10.926 -11.046 1.00 81.12 92 ALA A C 1
ATOM 742 O O . ALA A 1 92 ? -7.616 11.8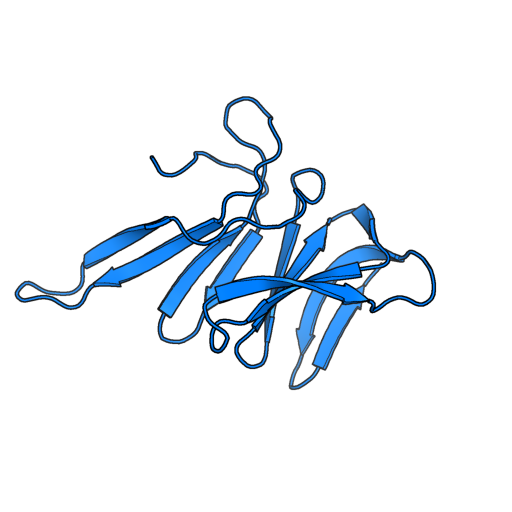68 -10.537 1.00 81.12 92 ALA A O 1
ATOM 743 N N . GLY A 1 93 ? -7.641 10.144 -11.957 1.00 73.75 93 GLY A N 1
ATOM 744 C CA . GLY A 1 93 ? -6.298 10.402 -12.494 1.00 73.75 93 GLY A CA 1
ATOM 745 C C . GLY A 1 93 ? -5.133 9.915 -11.622 1.00 73.75 93 GLY A C 1
ATOM 746 O O . GLY A 1 93 ? -3.985 10.279 -11.887 1.00 73.75 93 GLY A O 1
ATOM 747 N N . GLY A 1 94 ? -5.396 9.083 -10.608 1.00 83.38 94 GLY A N 1
ATOM 748 C CA . GLY A 1 94 ? -4.362 8.341 -9.884 1.00 83.38 94 GLY A CA 1
ATOM 749 C C . GLY A 1 94 ? -3.504 9.184 -8.938 1.00 83.38 94 GLY A C 1
ATOM 750 O O . GLY A 1 94 ? -2.331 8.870 -8.750 1.00 83.38 94 GLY A O 1
ATOM 751 N N . GLN A 1 95 ? -4.051 10.251 -8.353 1.00 88.75 95 GLN A N 1
ATOM 752 C CA . GLN A 1 95 ? -3.344 11.050 -7.345 1.00 88.75 95 GLN A CA 1
ATOM 753 C C . GLN A 1 95 ? -3.659 10.580 -5.922 1.00 88.75 95 GLN A C 1
ATOM 755 O O . GLN A 1 95 ? -4.785 10.187 -5.614 1.00 88.75 95 GLN A O 1
ATOM 760 N N . TRP A 1 96 ? -2.657 10.660 -5.046 1.00 95.69 96 TRP A N 1
ATOM 761 C CA . TRP A 1 96 ? -2.808 10.381 -3.621 1.00 95.69 96 TRP A CA 1
ATOM 762 C C . TRP A 1 96 ? -3.363 11.600 -2.888 1.00 95.69 96 TRP A C 1
ATOM 764 O O . TRP A 1 96 ? -2.845 12.708 -3.020 1.00 95.69 96 TRP A O 1
ATOM 774 N N . THR A 1 97 ? -4.377 11.392 -2.057 1.00 95.62 97 THR A N 1
ATOM 775 C CA . THR A 1 97 ? -5.015 12.433 -1.242 1.00 95.62 97 THR A CA 1
ATOM 776 C C . THR A 1 97 ? -5.136 11.991 0.210 1.00 95.62 97 THR A C 1
ATOM 778 O O . THR A 1 97 ? -5.204 10.801 0.505 1.00 95.62 97 THR A O 1
ATOM 781 N N . PHE A 1 98 ? -5.176 12.947 1.139 1.00 94.94 98 PHE A N 1
ATOM 782 C CA . PHE A 1 98 ? -5.435 12.654 2.548 1.00 94.94 98 PHE A CA 1
ATOM 783 C C . PHE A 1 98 ? -6.934 12.675 2.850 1.00 94.94 98 PHE A C 1
ATOM 785 O O . PHE A 1 98 ? -7.624 13.640 2.526 1.00 94.94 98 PHE A O 1
ATOM 792 N N . LEU A 1 99 ? -7.408 11.666 3.577 1.00 92.25 99 LEU A N 1
ATOM 793 C CA . LEU A 1 99 ? -8.752 11.605 4.142 1.00 92.25 99 LEU A CA 1
ATOM 794 C C . LEU A 1 99 ? -8.679 11.675 5.668 1.00 92.25 99 LEU A C 1
ATOM 796 O O . LEU A 1 99 ? -7.971 10.897 6.312 1.00 92.25 99 LEU A O 1
ATOM 800 N N . ASN A 1 100 ? -9.430 12.606 6.258 1.00 88.12 100 ASN A N 1
ATOM 801 C CA . ASN A 1 100 ? -9.616 12.657 7.706 1.00 88.12 100 ASN A CA 1
ATOM 802 C C . ASN A 1 100 ? -10.627 11.578 8.099 1.00 88.12 100 ASN A C 1
ATOM 804 O O . ASN A 1 100 ? -11.738 11.570 7.574 1.00 88.12 100 ASN A O 1
ATOM 808 N N . PHE A 1 101 ? -10.256 10.692 9.021 1.00 74.38 101 PHE A N 1
ATOM 809 C CA . PHE A 1 101 ? -11.120 9.572 9.404 1.00 74.38 101 PHE A CA 1
ATOM 810 C C . PHE A 1 101 ? -11.298 9.462 10.914 1.00 74.38 101 PHE A C 1
ATOM 812 O O . PHE A 1 101 ? -12.414 9.286 11.400 1.00 74.38 101 PHE A O 1
ATOM 819 N N . PHE A 1 102 ? -10.220 9.631 11.682 1.00 74.69 102 PHE A N 1
ATOM 820 C CA . PHE A 1 102 ? -10.293 9.448 13.124 1.00 74.69 102 PHE A CA 1
ATOM 821 C C . PHE A 1 102 ? -10.516 10.767 13.862 1.00 74.69 102 PHE A C 1
ATOM 823 O O . PHE A 1 102 ? -9.763 11.730 13.701 1.00 74.69 102 PHE A O 1
ATOM 830 N N . ARG A 1 103 ? -11.524 10.788 14.747 1.00 80.31 103 ARG A N 1
ATOM 831 C CA . ARG A 1 103 ? -11.755 11.907 15.679 1.00 80.31 103 ARG A CA 1
ATOM 832 C C . ARG A 1 103 ? -10.576 12.095 16.648 1.00 80.31 103 ARG A C 1
ATOM 834 O O . ARG A 1 103 ? -10.291 13.216 17.060 1.00 80.31 103 ARG A O 1
ATOM 841 N N . GLN A 1 104 ? -9.873 11.012 16.983 1.00 84.31 104 GLN A N 1
ATOM 842 C CA . GLN A 1 104 ? -8.673 10.986 17.829 1.00 84.31 104 GLN A CA 1
ATOM 843 C C . GLN A 1 104 ? -7.599 10.100 17.176 1.00 84.31 104 GLN A C 1
ATOM 845 O O . GLN A 1 104 ? -7.968 9.228 16.402 1.00 84.31 104 GLN A O 1
ATOM 850 N N . PRO A 1 105 ? -6.290 10.294 17.430 1.00 88.19 105 PRO A N 1
ATOM 851 C CA . PRO A 1 105 ? -5.269 9.417 16.856 1.00 88.19 105 PRO A CA 1
ATOM 852 C C . PRO A 1 105 ? -5.519 7.956 17.242 1.00 88.19 105 PRO A C 1
ATOM 854 O O . PRO A 1 105 ? -5.667 7.663 18.427 1.00 88.19 105 PRO A O 1
ATOM 857 N N . LEU A 1 106 ? -5.514 7.054 16.262 1.00 90.12 106 LEU A N 1
ATOM 858 C CA . LEU A 1 106 ? -5.566 5.610 16.490 1.00 90.12 106 LEU A CA 1
ATOM 859 C C . LEU A 1 106 ? -4.202 5.010 16.152 1.00 90.12 106 LEU A C 1
ATOM 861 O O . LEU A 1 106 ? -3.627 5.341 15.114 1.00 90.12 106 LEU A O 1
ATOM 865 N N . LYS A 1 107 ? -3.681 4.143 17.023 1.00 94.00 107 LYS A N 1
ATOM 866 C CA . LYS A 1 107 ? -2.486 3.349 16.729 1.00 94.00 107 LYS A CA 1
ATOM 867 C C . LYS A 1 107 ? -2.908 2.145 15.904 1.00 94.00 107 LYS A C 1
ATOM 869 O O . LYS A 1 107 ? -3.525 1.259 16.457 1.00 94.00 107 LYS A O 1
ATOM 874 N N . VAL A 1 108 ? -2.618 2.109 14.611 1.00 93.31 108 VAL A N 1
ATOM 875 C CA . VAL A 1 108 ? -3.194 1.078 13.730 1.00 93.31 108 VAL A CA 1
ATOM 876 C C . VAL A 1 108 ? -2.331 -0.183 13.690 1.00 93.31 108 VAL A C 1
ATOM 878 O O . VAL A 1 108 ? -1.124 -0.097 13.489 1.00 93.31 108 VAL A O 1
ATOM 881 N N . PHE A 1 109 ? -2.942 -1.361 13.807 1.00 95.06 109 PHE A N 1
ATOM 882 C CA . PHE A 1 109 ? -2.265 -2.655 13.653 1.00 95.06 109 PHE A CA 1
ATOM 883 C C . PHE A 1 109 ? -2.709 -3.423 12.412 1.00 95.06 109 PHE A C 1
ATOM 885 O O . PHE A 1 109 ? -1.913 -4.168 11.845 1.00 95.06 109 PHE A O 1
ATOM 892 N N . SER A 1 110 ? -3.955 -3.252 11.970 1.00 94.69 110 SER A N 1
ATOM 893 C CA . SER A 1 110 ? -4.453 -3.941 10.783 1.00 94.69 110 SER A CA 1
ATOM 894 C C . SER A 1 110 ? -5.521 -3.139 10.049 1.00 94.69 110 SER A C 1
ATOM 896 O O . SER A 1 110 ? -6.170 -2.248 10.603 1.00 94.69 110 SER A O 1
ATOM 898 N N . MET A 1 111 ? -5.684 -3.464 8.769 1.00 95.00 111 MET A N 1
ATOM 899 C CA . MET A 1 111 ? -6.708 -2.896 7.905 1.00 95.00 111 MET A CA 1
ATOM 900 C C . MET A 1 111 ? -7.258 -3.988 6.993 1.00 95.00 111 MET A C 1
ATOM 902 O O . MET A 1 111 ? -6.491 -4.776 6.441 1.00 95.00 111 MET A O 1
ATOM 906 N N . ALA A 1 112 ? -8.578 -4.042 6.841 1.00 95.94 112 ALA A N 1
ATOM 907 C CA . ALA A 1 112 ? -9.246 -5.055 6.035 1.00 95.94 112 ALA A CA 1
ATOM 908 C C . ALA A 1 112 ? -10.515 -4.503 5.385 1.00 95.94 112 ALA A C 1
ATOM 910 O O . ALA A 1 112 ? -11.202 -3.655 5.947 1.00 95.94 112 ALA A O 1
ATOM 911 N N . ARG A 1 113 ? -10.862 -5.032 4.211 1.00 95.00 113 ARG A N 1
ATOM 912 C CA . ARG A 1 113 ? -12.202 -4.896 3.631 1.00 95.00 113 ARG A CA 1
ATOM 913 C C . ARG A 1 113 ? -13.018 -6.124 4.013 1.00 95.00 113 ARG A C 1
ATOM 915 O O . ARG A 1 113 ? -12.582 -7.241 3.746 1.00 95.00 113 ARG A O 1
ATOM 922 N N . VAL A 1 114 ? -14.227 -5.916 4.527 1.00 94.50 114 VAL A N 1
ATOM 923 C CA . VAL A 1 114 ? -15.222 -6.982 4.704 1.00 94.50 114 VAL A CA 1
ATOM 924 C C . VAL A 1 114 ? -16.531 -6.513 4.083 1.00 94.50 114 VAL A C 1
ATOM 926 O O . VAL A 1 114 ? -17.035 -5.444 4.412 1.00 94.50 114 VAL A O 1
ATOM 929 N N . ALA A 1 115 ? -17.060 -7.294 3.138 1.00 93.25 115 ALA A N 1
ATOM 930 C CA . ALA A 1 115 ? -18.234 -6.924 2.347 1.00 93.25 115 ALA A 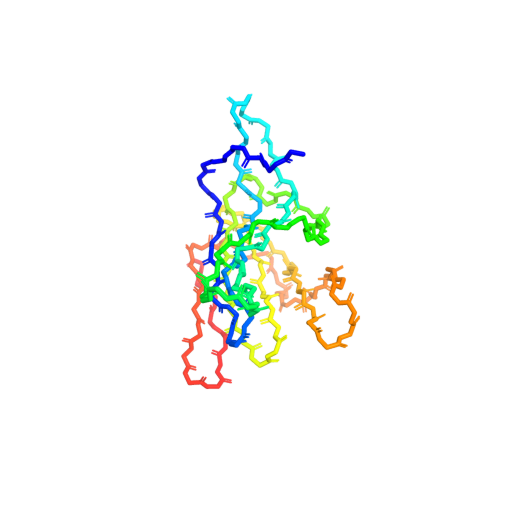CA 1
ATOM 931 C C . ALA A 1 115 ? -18.101 -5.514 1.735 1.00 93.25 115 ALA A C 1
ATOM 933 O O . ALA A 1 115 ? -17.212 -5.296 0.909 1.00 93.25 115 ALA A O 1
ATOM 934 N N . ASN A 1 116 ? -18.971 -4.577 2.117 1.00 93.81 116 ASN A N 1
ATOM 935 C CA . ASN A 1 116 ? -18.982 -3.196 1.636 1.00 93.81 116 ASN A CA 1
ATOM 936 C C . ASN A 1 116 ? -18.467 -2.198 2.685 1.00 93.81 116 ASN A C 1
ATOM 938 O O . ASN A 1 116 ? -18.846 -1.031 2.662 1.00 93.81 116 ASN A O 1
ATOM 942 N N . GLU A 1 117 ? -17.608 -2.652 3.595 1.00 93.62 117 GLU A N 1
ATOM 943 C CA . GLU A 1 117 ? -17.050 -1.826 4.659 1.00 93.62 117 GLU A CA 1
ATOM 944 C C . GLU A 1 117 ? -15.526 -1.975 4.747 1.00 93.62 117 GLU A C 1
ATOM 946 O O . GLU A 1 117 ? -14.946 -3.016 4.408 1.00 93.62 117 GLU A O 1
ATOM 951 N N . LEU A 1 118 ? -14.880 -0.896 5.194 1.00 92.81 118 LEU A N 1
ATOM 952 C CA . LEU A 1 118 ? -13.452 -0.831 5.481 1.00 92.81 118 LEU A CA 1
ATOM 953 C C . LEU A 1 118 ? -13.259 -0.793 6.999 1.00 92.81 118 LEU A C 1
ATOM 955 O O . LEU A 1 118 ? -13.745 0.115 7.671 1.00 92.81 118 LEU A O 1
ATOM 959 N N . PHE A 1 119 ? -12.513 -1.759 7.517 1.00 92.69 119 PHE A N 1
ATOM 960 C CA . PHE A 1 119 ? -12.189 -1.896 8.928 1.00 92.69 119 PHE A CA 1
ATOM 961 C C . PHE A 1 119 ? -10.738 -1.515 9.171 1.00 92.69 119 PHE A C 1
ATOM 963 O O . PHE A 1 119 ? -9.840 -1.935 8.439 1.00 92.69 119 PHE A O 1
ATOM 970 N N . ILE A 1 120 ? -10.517 -0.753 10.238 1.00 91.50 120 ILE A N 1
ATOM 971 C CA . ILE A 1 120 ? -9.192 -0.437 10.760 1.00 91.50 120 ILE A CA 1
ATOM 972 C C . ILE A 1 120 ? -9.194 -0.824 12.232 1.00 91.50 120 ILE A C 1
ATOM 974 O O . ILE A 1 120 ? -10.040 -0.346 12.988 1.00 91.50 120 ILE A O 1
ATOM 978 N N . ALA A 1 121 ? -8.263 -1.688 12.625 1.00 91.12 121 ALA A N 1
ATOM 979 C CA . ALA A 1 121 ? -8.096 -2.095 14.011 1.00 91.12 121 ALA A CA 1
ATOM 980 C C . ALA A 1 121 ? -6.825 -1.474 14.586 1.00 91.12 121 ALA A C 1
ATOM 982 O O . ALA A 1 121 ? -5.773 -1.460 13.932 1.00 91.12 121 ALA A O 1
ATOM 983 N N . GLY A 1 122 ? -6.951 -0.957 15.805 1.00 85.69 122 GLY A N 1
ATOM 984 C CA . GLY A 1 122 ? -5.852 -0.422 16.595 1.00 85.69 122 GLY A CA 1
ATOM 985 C C . GLY A 1 122 ? -5.672 -1.119 17.930 1.00 85.69 122 GLY A C 1
ATOM 986 O O . GLY A 1 122 ? -6.346 -2.149 18.141 1.00 85.69 122 GLY A O 1
#

Radius of gyration: 14.78 Å; Cα contacts (8 Å, |Δi|>4): 299; chains: 1; bounding box: 38×26×48 Å

pLDDT: mean 91.8, std 7.45, range [59.19, 98.06]

Secondary structure (DSSP, 8-state):
-PPPEES-EEEEETTTEEEEE--EETTSPBP--EEEEEEEP-TTS-EEEEEEEPPPSS-GGG-EEEEEETTEEEEEETT-EESEEEEEETTTTS-EEEEE--SS-EE--EEEEETTEEEEE-

Sequence (122 aa):
MIEERFGCAAVNIPDTGVLFIGGLGRNGFILRSTELLTRRSGKGGEKWQWRHFPPMNYGHRGFPLSVYFQGRVYVVGYVEFVKKMEMLDLEAGGQWTFLNFFRQPLKVFSMARVANELFIAG

InterPro domains:
  IPR015915 Kelch-type beta-propeller [G3DSA:2.120.10.80] (1-122)
  IPR015915 Kelch-type beta-propeller [SSF117281] (3-122)

Solvent-accessible surface area (backbone atoms only — not comparable to full-atom values): 6789 Å² total; per-residue (Å²): 132,86,81,61,64,46,62,43,23,72,36,71,43,85,101,55,34,38,40,36,37,35,1,23,32,88,86,66,46,62,26,31,52,24,37,34,43,26,74,42,87,53,99,89,54,82,39,78,44,81,40,85,43,70,48,47,90,63,37,37,94,14,32,34,41,57,42,63,56,93,72,26,40,38,36,42,28,52,76,32,74,38,41,54,33,40,35,32,35,62,83,77,76,44,50,62,42,81,43,82,75,47,96,55,72,42,46,26,72,48,64,46,73,55,96,96,44,80,47,76,43,97

Mean predicted aligned error: 4.38 Å

Nearest PDB structures (foldseek):
  6cim-assembly1_D  TM=6.630E-01  e=1.430E-02  Mus musculus
  6oes-assembly1_D  TM=6.679E-01  e=1.507E-02  Mus musculus
  6cil-assembly1_B  TM=6.492E-01  e=1.588E-02  Mus musculus
  5ze0-assembly1_B  TM=5.919E-01  e=1.430E-02  Mus musculus
  6xnx-assembly1_B  TM=6.335E-01  e=6.539E-02  Mus musculus

Foldseek 3Di:
DDFDFDLWDWEADPPFAIKTAWAAGPVRDTFQWIKGFGWDDDDPDTDTDIDTAEGEPDRLSRHWAWYDADQKIWIHHAQDFDQWIWIFRNVVVGDIDIDGDDPGTDRFHHWDDDDRDIDTDD

Organism: Hymenolepis diminuta (NCBI:txid6216)